Protein AF-A0A2W6Z8A0-F1 (afdb_monomer)

Foldseek 3Di:
DDDPDDPVVVVVCVVVVLADEPQAWHFPDPDPPGDIDGDVVSSVVSVCVVVVPPDPVPDDD

Solvent-accessible surface area (backbone atoms only — not comparable to full-atom values): 3888 Å² total; per-residue (Å²): 139,75,80,96,65,56,68,69,56,54,50,48,37,42,75,70,57,70,42,45,76,81,70,24,30,43,58,79,43,103,49,93,88,40,60,75,45,71,39,62,69,52,45,49,50,49,49,52,54,59,58,68,66,63,70,79,75,78,72,72,135

Mean predicted aligned error: 7.02 Å

Sequence (61 aa):
MALKVSERTLCRWRKAGLFKPGVHWRRKFPCANSPVLYHLGRCNEAMSEATARSPHLLETD

Secondary structure (DSSP, 8-state):
----S-HHHHHHHHHTTSS-BTTTEEESSSSTTSPEEE-HHHHHHHHHHHHHT-STTS---

pLDDT: mean 84.18, std 14.72, range [44.91, 95.75]

Structure (mmCIF, N/CA/C/O backbone):
data_AF-A0A2W6Z8A0-F1
#
_entry.id   AF-A0A2W6Z8A0-F1
#
loop_
_atom_site.group_PDB
_atom_site.id
_atom_site.type_symbol
_atom_site.label_atom_id
_atom_site.label_alt_id
_atom_site.label_comp_id
_atom_site.label_asy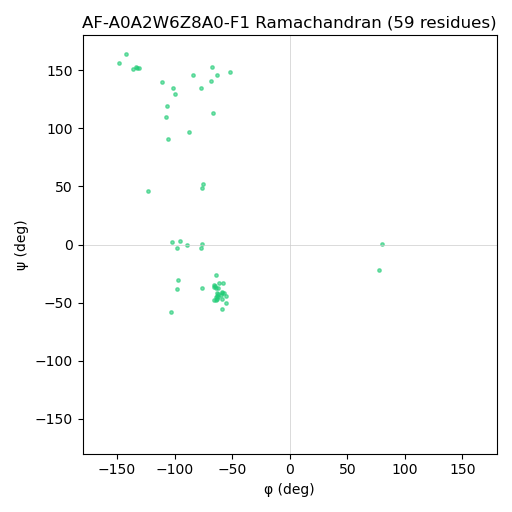m_id
_atom_site.label_entity_id
_atom_site.label_seq_id
_atom_site.pdbx_PDB_ins_code
_atom_site.Cartn_x
_atom_site.Cartn_y
_atom_site.Cartn_z
_atom_site.occupancy
_atom_site.B_iso_or_equiv
_atom_site.auth_seq_id
_atom_site.auth_comp_id
_atom_site.auth_asym_id
_atom_site.auth_atom_id
_atom_site.pdbx_PDB_model_num
ATOM 1 N N . MET A 1 1 ? -1.976 11.772 -7.545 1.00 54.66 1 MET A N 1
ATOM 2 C CA . MET A 1 1 ? -1.977 11.692 -6.064 1.00 54.66 1 MET A CA 1
ATOM 3 C C . MET A 1 1 ? -0.877 10.738 -5.625 1.00 54.66 1 MET A C 1
ATOM 5 O O . MET A 1 1 ? -0.555 9.851 -6.395 1.00 54.66 1 MET A O 1
ATOM 9 N N . ALA A 1 2 ? -0.276 10.925 -4.452 1.00 69.75 2 ALA A N 1
ATOM 10 C CA . ALA A 1 2 ? 0.733 10.025 -3.888 1.00 69.75 2 ALA A CA 1
ATOM 11 C C . ALA A 1 2 ? 0.429 9.815 -2.401 1.00 69.75 2 ALA A C 1
ATOM 13 O O . ALA A 1 2 ? -0.145 10.700 -1.763 1.00 69.75 2 ALA A O 1
ATOM 14 N N . LEU A 1 3 ? 0.800 8.657 -1.854 1.00 75.06 3 LEU A N 1
ATOM 15 C CA . LEU A 1 3 ? 0.738 8.422 -0.414 1.00 75.06 3 LEU A CA 1
ATOM 16 C C . LEU A 1 3 ? 1.769 9.351 0.244 1.00 75.06 3 LEU A C 1
ATOM 18 O O . LEU A 1 3 ? 2.964 9.200 0.006 1.00 75.06 3 LEU A O 1
ATOM 22 N N . LYS A 1 4 ? 1.320 10.342 1.023 1.00 84.38 4 LYS A N 1
ATOM 23 C CA . LYS A 1 4 ? 2.182 11.335 1.696 1.00 84.38 4 LYS A CA 1
ATOM 24 C C . LYS A 1 4 ? 2.907 10.732 2.913 1.00 84.38 4 LYS A C 1
ATOM 26 O O . LYS A 1 4 ? 2.806 11.246 4.020 1.00 84.38 4 LYS A O 1
ATOM 31 N N . VAL A 1 5 ? 3.596 9.609 2.727 1.00 86.44 5 VAL A N 1
ATOM 32 C CA . VAL A 1 5 ? 4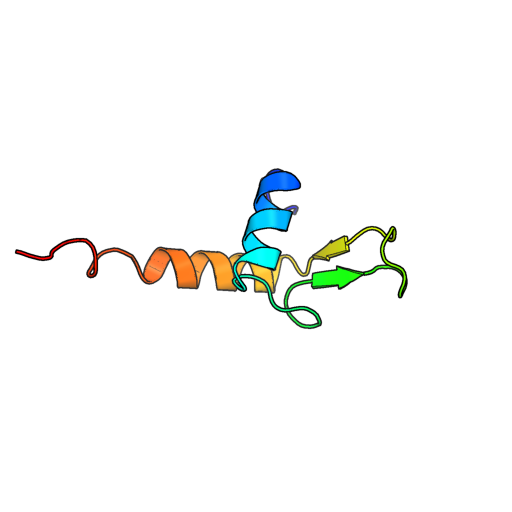.320 8.887 3.783 1.00 86.44 5 VAL A CA 1
ATOM 33 C C . VAL A 1 5 ? 5.715 8.492 3.314 1.00 86.44 5 VAL A C 1
ATOM 35 O O . VAL A 1 5 ? 5.956 8.291 2.126 1.00 86.44 5 VAL A O 1
ATOM 38 N N . SER A 1 6 ? 6.642 8.363 4.263 1.00 89.75 6 SER A N 1
ATOM 39 C CA . SER A 1 6 ? 8.019 7.963 3.963 1.00 89.75 6 SER A CA 1
ATOM 40 C C . SER A 1 6 ? 8.107 6.514 3.461 1.00 89.75 6 SER A C 1
ATOM 42 O O . SER A 1 6 ? 7.325 5.651 3.872 1.00 89.75 6 SER A O 1
ATOM 44 N N . GLU A 1 7 ? 9.126 6.200 2.654 1.00 88.38 7 GLU A N 1
ATOM 45 C CA . GLU A 1 7 ? 9.410 4.815 2.248 1.00 88.38 7 GLU A CA 1
ATOM 46 C C . GLU A 1 7 ? 9.653 3.885 3.443 1.00 88.38 7 GLU A C 1
ATOM 48 O O . GLU A 1 7 ? 9.266 2.714 3.414 1.00 88.38 7 GLU A O 1
ATOM 53 N N . ARG A 1 8 ? 10.246 4.403 4.527 1.00 92.00 8 ARG A N 1
ATOM 54 C CA . ARG A 1 8 ? 10.467 3.643 5.763 1.00 92.00 8 ARG A CA 1
ATOM 55 C C . ARG A 1 8 ? 9.142 3.207 6.388 1.00 92.00 8 ARG A C 1
ATOM 57 O O . ARG A 1 8 ? 9.018 2.054 6.804 1.00 92.00 8 ARG A O 1
ATOM 64 N N . THR A 1 9 ? 8.152 4.098 6.412 1.00 92.25 9 THR A N 1
ATOM 65 C CA . THR A 1 9 ? 6.794 3.799 6.886 1.00 92.25 9 THR A CA 1
ATOM 66 C C . THR A 1 9 ? 6.123 2.763 5.989 1.00 92.25 9 THR A C 1
ATOM 68 O O . THR A 1 9 ? 5.629 1.754 6.488 1.00 92.25 9 THR A O 1
ATOM 71 N N . LEU A 1 10 ? 6.190 2.941 4.666 1.00 91.38 10 LEU A N 1
ATOM 72 C CA . LEU A 1 10 ? 5.643 1.977 3.706 1.00 91.38 10 LEU A CA 1
ATOM 73 C C . LEU A 1 10 ? 6.283 0.588 3.858 1.00 91.38 10 LEU A C 1
A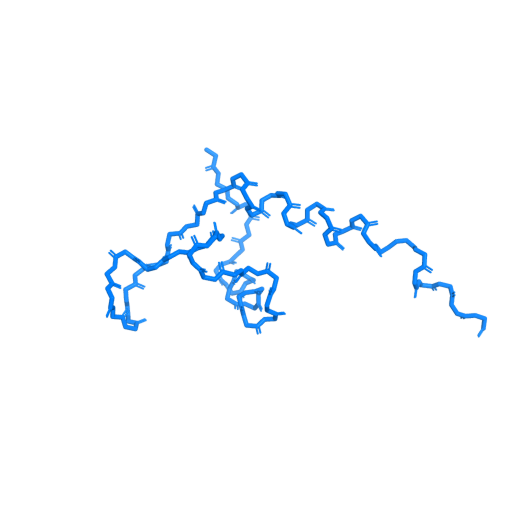TOM 75 O O . LEU A 1 10 ? 5.600 -0.434 3.816 1.00 91.38 10 LEU A O 1
ATOM 79 N N . CYS A 1 11 ? 7.597 0.528 4.081 1.00 91.75 11 CYS A N 1
ATOM 80 C CA . CYS A 1 11 ? 8.309 -0.715 4.361 1.00 91.75 11 CYS A CA 1
ATOM 81 C C . CYS A 1 11 ? 7.812 -1.376 5.654 1.00 91.75 11 CYS A C 1
ATOM 83 O O . CYS A 1 11 ? 7.537 -2.577 5.658 1.00 91.75 11 CYS A O 1
ATOM 85 N N . ARG A 1 12 ? 7.633 -0.599 6.731 1.00 93.38 12 ARG A N 1
ATOM 86 C CA . ARG A 1 12 ? 7.081 -1.097 7.998 1.00 93.38 12 ARG A CA 1
ATOM 87 C C . ARG A 1 12 ? 5.684 -1.684 7.807 1.00 93.38 12 ARG A C 1
ATOM 89 O O . ARG A 1 12 ? 5.445 -2.790 8.268 1.00 93.38 12 ARG A O 1
ATOM 96 N N . TRP A 1 13 ? 4.791 -0.999 7.100 1.00 93.50 13 TRP A N 1
ATOM 97 C CA . TRP A 1 13 ? 3.426 -1.477 6.858 1.00 93.50 13 TRP A CA 1
ATOM 98 C C . TRP A 1 13 ? 3.362 -2.738 6.000 1.00 93.50 13 TRP A C 1
ATOM 100 O O . TRP A 1 13 ? 2.538 -3.612 6.259 1.00 93.50 13 TRP A O 1
ATOM 110 N N . ARG A 1 14 ? 4.269 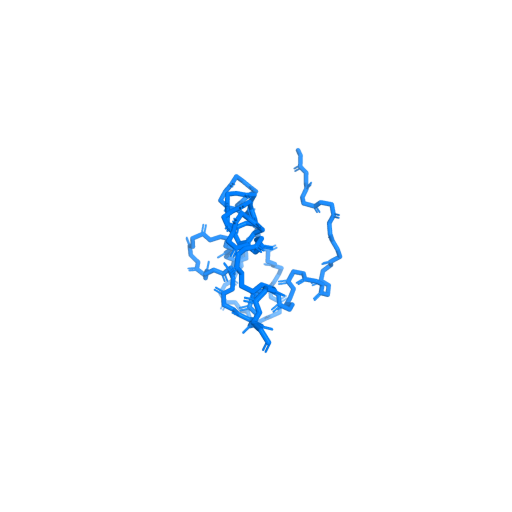-2.889 5.029 1.00 93.31 14 ARG A N 1
ATOM 111 C CA . ARG A 1 14 ? 4.421 -4.158 4.303 1.00 93.31 14 ARG A CA 1
ATOM 112 C C . ARG A 1 14 ? 4.880 -5.286 5.227 1.00 93.31 14 ARG A C 1
ATOM 114 O O . ARG A 1 14 ? 4.308 -6.367 5.177 1.00 93.31 14 ARG A O 1
ATOM 121 N N . LYS A 1 15 ? 5.878 -5.036 6.084 1.00 92.88 15 LYS A N 1
ATOM 122 C CA . LYS A 1 15 ? 6.374 -6.029 7.057 1.00 92.88 15 LYS A CA 1
ATOM 123 C C . LYS A 1 15 ? 5.329 -6.397 8.11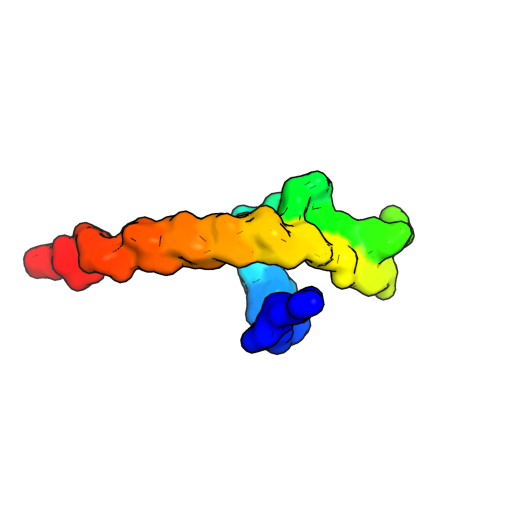4 1.00 92.88 15 LYS A C 1
ATOM 125 O O . LYS A 1 15 ? 5.258 -7.550 8.504 1.00 92.88 15 LYS A O 1
ATOM 130 N N . ALA A 1 16 ? 4.517 -5.433 8.540 1.00 92.00 16 ALA A N 1
ATOM 131 C CA . ALA A 1 16 ? 3.437 -5.627 9.503 1.00 92.00 16 ALA A CA 1
ATOM 132 C C . ALA A 1 16 ? 2.184 -6.289 8.896 1.00 92.00 16 ALA A C 1
ATOM 134 O O . ALA A 1 16 ? 1.214 -6.517 9.606 1.00 92.00 16 ALA A O 1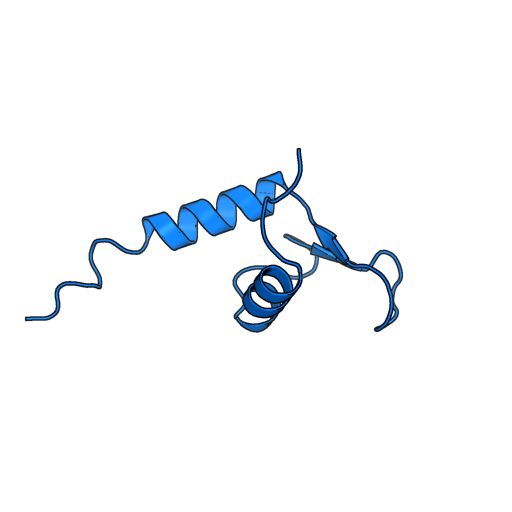
ATOM 135 N N . GLY A 1 17 ? 2.167 -6.558 7.585 1.00 92.81 17 GLY A N 1
ATOM 136 C CA . GLY A 1 17 ? 1.039 -7.206 6.912 1.00 92.81 17 GLY A CA 1
ATOM 137 C C . GLY A 1 17 ? -0.143 -6.289 6.582 1.00 92.81 17 GLY A C 1
ATOM 138 O O . GLY A 1 17 ? -1.093 -6.757 5.957 1.00 92.81 17 GLY A O 1
ATOM 139 N N . LEU A 1 18 ? -0.073 -4.990 6.907 1.00 93.62 18 LEU A N 1
ATOM 140 C CA . LEU A 1 18 ? -1.102 -4.011 6.529 1.00 93.62 18 LEU A CA 1
ATOM 141 C C . LEU A 1 18 ? -1.273 -3.958 5.003 1.00 93.62 18 LEU A C 1
ATOM 143 O O . LEU A 1 18 ? -2.387 -3.935 4.490 1.00 93.62 18 LEU A O 1
ATOM 147 N N . PHE A 1 19 ? -0.161 -3.990 4.261 1.00 95.00 19 PHE A N 1
ATOM 148 C CA . PHE A 1 19 ? -0.172 -3.999 2.798 1.00 95.00 19 PHE A CA 1
ATOM 149 C C . PHE A 1 19 ? 0.219 -5.362 2.227 1.00 95.00 19 PHE A C 1
ATOM 151 O O . PHE A 1 19 ? 1.387 -5.757 2.218 1.00 95.00 19 PHE A O 1
ATOM 158 N N . LYS A 1 20 ? -0.771 -6.045 1.652 1.00 94.88 20 LYS A N 1
ATOM 159 C CA . LYS A 1 20 ? -0.617 -7.344 0.980 1.00 94.88 20 LYS A CA 1
ATOM 160 C C . LYS A 1 20 ? 0.009 -7.221 -0.426 1.00 94.88 20 LYS A C 1
ATOM 162 O O . LYS A 1 20 ? -0.439 -6.360 -1.195 1.00 94.88 20 LYS A O 1
ATOM 167 N N . PRO A 1 21 ? 0.998 -8.069 -0.782 1.00 94.12 21 PRO A N 1
ATOM 168 C CA . PRO A 1 21 ? 1.558 -8.124 -2.134 1.00 94.12 21 PRO A CA 1
ATOM 169 C C . PRO A 1 21 ? 0.491 -8.565 -3.147 1.00 94.12 21 PRO A C 1
ATOM 171 O O . PRO A 1 21 ? -0.400 -9.340 -2.815 1.00 94.12 21 PRO A O 1
ATOM 174 N N . GLY A 1 22 ? 0.547 -8.040 -4.369 1.00 93.69 22 GLY A N 1
ATOM 175 C CA . GLY A 1 22 ? -0.438 -8.300 -5.427 1.00 93.69 22 GLY A CA 1
ATOM 176 C C . GLY A 1 22 ? -1.753 -7.524 -5.284 1.00 93.69 22 GLY A C 1
ATOM 177 O O . GLY A 1 22 ? -2.419 -7.293 -6.286 1.00 93.69 22 GLY A O 1
ATOM 178 N N . VAL A 1 23 ? -2.093 -7.057 -4.076 1.00 95.12 23 VAL A N 1
ATOM 179 C CA . VAL A 1 23 ? -3.309 -6.266 -3.807 1.00 95.12 23 VAL A CA 1
ATOM 180 C C . VAL A 1 23 ? -2.979 -4.784 -3.643 1.00 95.12 23 VAL A C 1
ATOM 182 O O . VAL A 1 23 ? -3.476 -3.934 -4.375 1.00 95.12 23 VAL A O 1
ATOM 185 N N . HIS A 1 24 ? -2.113 -4.471 -2.679 1.00 95.75 24 HIS A N 1
ATOM 186 C CA . HIS A 1 24 ? -1.772 -3.094 -2.313 1.00 95.75 24 HIS A CA 1
ATOM 187 C C . HIS A 1 24 ? -0.482 -2.638 -2.980 1.00 95.75 24 HIS A C 1
ATOM 189 O O . HIS A 1 24 ? -0.295 -1.456 -3.260 1.00 95.75 24 HIS A O 1
ATOM 195 N N . TRP A 1 25 ? 0.432 -3.574 -3.227 1.00 94.56 25 TRP A N 1
ATOM 196 C CA . TRP A 1 25 ? 1.714 -3.275 -3.837 1.00 94.56 25 TRP A CA 1
ATOM 197 C C . TRP A 1 25 ? 2.220 -4.433 -4.681 1.00 94.56 25 TRP A C 1
ATOM 199 O O . TRP A 1 25 ? 1.893 -5.597 -4.450 1.00 94.56 25 TRP A O 1
ATOM 209 N N . ARG A 1 26 ? 3.081 -4.109 -5.638 1.00 94.38 26 ARG A N 1
ATOM 210 C CA . ARG A 1 26 ? 3.850 -5.079 -6.417 1.00 94.38 26 ARG A CA 1
ATOM 211 C C . ARG A 1 26 ? 5.245 -4.542 -6.680 1.00 94.38 26 ARG A C 1
ATOM 213 O O . ARG A 1 26 ? 5.491 -3.346 -6.552 1.00 94.38 26 ARG A O 1
ATOM 220 N N . ARG A 1 27 ? 6.164 -5.414 -7.076 1.00 93.50 27 ARG A N 1
ATOM 221 C CA . ARG A 1 27 ? 7.455 -4.968 -7.604 1.00 93.50 27 ARG A CA 1
ATOM 222 C C . ARG A 1 27 ? 7.316 -4.643 -9.083 1.00 93.50 27 ARG A C 1
ATOM 224 O O . ARG A 1 27 ? 6.537 -5.294 -9.775 1.00 93.50 27 ARG A O 1
ATOM 231 N N . LYS A 1 28 ? 8.057 -3.640 -9.557 1.00 91.75 28 LYS A N 1
ATOM 232 C CA . LYS A 1 28 ? 8.102 -3.316 -10.991 1.00 91.75 28 LYS A CA 1
ATOM 233 C C . LYS A 1 28 ? 8.682 -4.485 -11.796 1.00 91.75 28 LYS A C 1
ATOM 235 O O . LYS A 1 28 ? 8.191 -4.784 -12.875 1.00 91.75 28 LYS A O 1
ATOM 240 N N . PHE A 1 29 ? 9.676 -5.161 -11.227 1.00 92.00 29 PHE A N 1
ATOM 241 C CA . PHE A 1 29 ? 10.316 -6.360 -11.758 1.00 92.00 29 PHE A CA 1
ATOM 242 C C . PHE A 1 29 ? 10.385 -7.443 -10.671 1.00 92.00 29 PHE A C 1
ATOM 244 O O . PHE A 1 29 ? 10.467 -7.101 -9.487 1.00 92.00 29 PHE A O 1
ATOM 251 N N . PRO A 1 30 ? 10.388 -8.739 -11.030 1.00 85.50 30 PRO A N 1
ATOM 252 C CA . PRO A 1 30 ?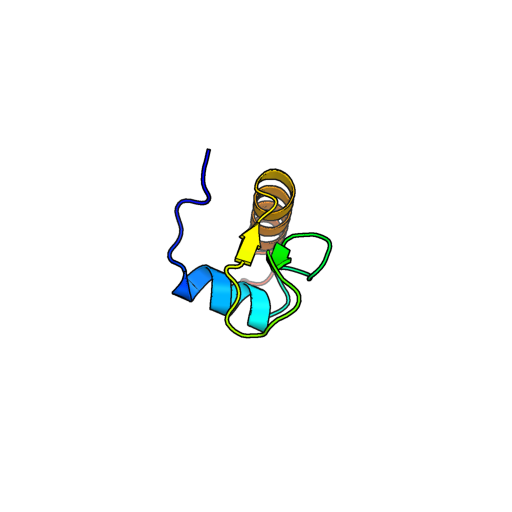 10.433 -9.851 -10.078 1.00 85.50 30 PRO A CA 1
ATOM 253 C C . PRO A 1 30 ? 11.839 -10.055 -9.476 1.00 85.50 30 PRO A C 1
ATOM 255 O O . PRO A 1 30 ? 12.360 -11.162 -9.442 1.00 85.50 30 PRO A O 1
ATOM 258 N N . CYS A 1 31 ? 12.479 -8.986 -8.994 1.00 88.81 31 CYS A N 1
ATOM 259 C CA . CYS A 1 31 ? 13.770 -9.034 -8.311 1.00 88.81 31 CYS A CA 1
ATOM 260 C C . CYS A 1 31 ? 13.744 -8.215 -7.011 1.00 88.81 31 CYS A C 1
ATOM 262 O O . CYS A 1 31 ? 12.992 -7.245 -6.873 1.00 88.81 31 CYS A O 1
ATOM 264 N N . ALA A 1 32 ? 14.567 -8.604 -6.033 1.00 83.12 32 ALA A N 1
ATOM 265 C CA . ALA A 1 32 ? 14.541 -8.035 -4.682 1.00 83.12 32 ALA A CA 1
ATOM 266 C C . ALA A 1 32 ? 14.838 -6.523 -4.643 1.00 83.12 32 ALA A C 1
ATOM 268 O O . ALA A 1 32 ? 14.232 -5.799 -3.848 1.00 83.12 32 ALA A O 1
ATOM 269 N N . ASN A 1 33 ? 15.697 -6.055 -5.550 1.00 86.38 33 ASN A N 1
ATOM 270 C CA . ASN A 1 33 ? 16.148 -4.663 -5.632 1.00 86.38 33 ASN A CA 1
ATOM 271 C C . ASN A 1 33 ? 15.244 -3.789 -6.513 1.00 86.38 33 ASN A C 1
ATOM 273 O O . ASN A 1 33 ? 15.495 -2.598 -6.673 1.00 86.38 33 ASN A O 1
ATOM 277 N N . SER A 1 34 ? 14.189 -4.362 -7.100 1.00 90.38 34 SER A N 1
ATOM 278 C CA . SER A 1 34 ? 13.260 -3.599 -7.926 1.00 90.38 34 SER A CA 1
ATOM 279 C C . SER A 1 34 ? 12.439 -2.609 -7.090 1.00 90.38 34 SER A C 1
ATOM 281 O O . SER A 1 34 ? 11.948 -2.997 -6.018 1.00 90.38 34 SER A O 1
ATOM 283 N N . PRO A 1 35 ? 12.198 -1.387 -7.607 1.00 90.00 35 PRO A N 1
ATOM 284 C CA . PRO A 1 35 ? 11.249 -0.449 -7.026 1.00 90.00 35 PRO A CA 1
ATOM 285 C C . PRO A 1 35 ? 9.870 -1.071 -6.792 1.00 90.00 35 PRO A C 1
ATOM 287 O O . PRO A 1 35 ? 9.402 -1.941 -7.538 1.00 90.00 35 PRO A O 1
ATOM 290 N N . VAL A 1 36 ? 9.200 -0.588 -5.750 1.00 92.38 36 VAL A N 1
ATOM 291 C CA . VAL A 1 36 ? 7.861 -1.033 -5.363 1.00 92.38 36 VAL A CA 1
ATOM 292 C C . VAL A 1 36 ? 6.830 -0.041 -5.878 1.00 92.38 36 VAL A C 1
ATOM 294 O O . VAL A 1 36 ? 6.942 1.159 -5.655 1.00 92.38 36 VAL A O 1
ATOM 297 N N . LEU A 1 37 ? 5.809 -0.559 -6.549 1.00 92.94 37 LEU A N 1
ATOM 298 C CA . LEU A 1 37 ? 4.658 0.197 -7.016 1.00 92.94 37 LEU A CA 1
ATOM 299 C C . LEU A 1 37 ? 3.485 -0.048 -6.070 1.00 92.94 37 LEU A C 1
ATOM 301 O O . LEU A 1 37 ? 3.207 -1.197 -5.722 1.00 92.94 37 LEU A O 1
ATOM 305 N N . TYR A 1 38 ? 2.790 1.022 -5.693 1.00 93.25 38 TYR A N 1
ATOM 306 C CA . TYR A 1 38 ? 1.641 0.977 -4.791 1.00 93.25 38 TYR A CA 1
ATOM 307 C C . TYR A 1 38 ? 0.350 1.297 -5.534 1.00 93.25 38 TYR A C 1
ATOM 309 O O . TYR A 1 38 ? 0.300 2.218 -6.351 1.00 93.25 38 TYR A O 1
ATOM 317 N N . HIS A 1 39 ? -0.711 0.569 -5.202 1.00 94.56 39 HIS A N 1
ATOM 318 C CA . HIS A 1 39 ? -2.056 0.891 -5.641 1.00 94.56 39 HIS A CA 1
ATOM 319 C C . HIS A 1 39 ? -2.688 1.866 -4.645 1.00 94.56 39 HIS A C 1
ATOM 321 O O . HIS A 1 39 ? -3.245 1.469 -3.624 1.00 94.56 39 HIS A O 1
ATOM 327 N N . LEU A 1 40 ? -2.635 3.157 -4.964 1.00 92.44 40 LEU A N 1
ATOM 328 C CA . LEU A 1 40 ? -2.974 4.237 -4.031 1.00 92.44 40 LEU A CA 1
ATOM 329 C C . LEU A 1 40 ? -4.377 4.120 -3.416 1.00 92.44 40 LEU A C 1
ATOM 331 O O . LEU A 1 40 ? -4.503 4.277 -2.208 1.00 92.44 40 LEU A O 1
ATOM 335 N N . GLY A 1 41 ? -5.403 3.799 -4.217 1.00 93.00 41 GLY A N 1
ATOM 336 C CA . GLY A 1 41 ? -6.780 3.627 -3.724 1.00 93.00 41 GLY A CA 1
ATOM 337 C C . GLY A 1 41 ? -6.890 2.539 -2.652 1.00 93.00 41 GLY A C 1
ATOM 338 O O . GLY A 1 41 ? -7.263 2.824 -1.521 1.00 93.00 41 GLY A O 1
ATOM 339 N N . ARG A 1 42 ? -6.431 1.322 -2.970 1.00 94.31 42 ARG A N 1
ATOM 340 C CA . ARG A 1 42 ? -6.363 0.194 -2.029 1.00 94.31 42 ARG A CA 1
ATOM 341 C C . ARG A 1 42 ? -5.541 0.501 -0.781 1.00 94.31 42 ARG A C 1
ATOM 343 O O . ARG A 1 42 ? -5.924 0.121 0.316 1.00 94.31 42 ARG A O 1
ATOM 350 N N . CYS A 1 43 ? -4.403 1.179 -0.929 1.00 93.56 43 CYS A N 1
ATOM 351 C CA . CYS A 1 43 ? -3.598 1.588 0.220 1.00 93.56 43 CYS A CA 1
ATOM 352 C C . CYS A 1 43 ? -4.347 2.576 1.123 1.00 93.56 43 CYS A C 1
ATOM 354 O O . CYS A 1 43 ? -4.275 2.432 2.338 1.00 93.56 43 CYS A O 1
ATOM 356 N N . ASN A 1 44 ? -5.065 3.547 0.551 1.00 91.62 44 ASN A N 1
ATOM 357 C CA . ASN A 1 44 ? -5.901 4.469 1.3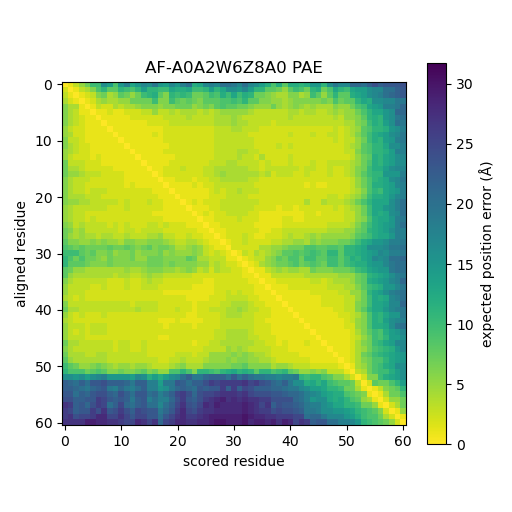19 1.00 91.62 44 ASN A CA 1
ATOM 358 C C . ASN A 1 44 ? -7.028 3.732 2.046 1.00 91.62 44 ASN A C 1
ATOM 360 O O . ASN A 1 44 ? -7.183 3.942 3.241 1.00 91.62 44 ASN A O 1
ATOM 364 N N . GLU A 1 45 ? -7.743 2.831 1.367 1.00 92.00 45 GLU A N 1
ATOM 365 C CA . GLU A 1 45 ? -8.791 1.993 1.972 1.00 92.00 45 GLU A CA 1
ATOM 366 C C . GLU A 1 45 ? -8.254 1.200 3.172 1.00 92.00 45 GLU A C 1
ATOM 368 O O . GLU A 1 45 ? -8.811 1.281 4.263 1.00 92.00 45 GLU A O 1
ATOM 373 N N . ALA A 1 46 ? -7.128 0.501 3.003 1.00 91.81 46 ALA A N 1
ATOM 374 C CA . ALA A 1 46 ? -6.520 -0.293 4.069 1.00 91.81 46 ALA A CA 1
ATOM 375 C C . ALA A 1 46 ? -6.049 0.561 5.258 1.00 91.81 46 ALA A C 1
ATOM 377 O O . ALA A 1 46 ? -6.175 0.142 6.407 1.00 91.81 46 ALA A O 1
ATOM 378 N N . MET A 1 47 ? -5.513 1.761 5.002 1.00 89.75 47 MET A N 1
ATOM 379 C CA . MET A 1 47 ? -5.165 2.702 6.072 1.00 89.75 47 MET A CA 1
ATOM 380 C C . MET A 1 47 ? -6.415 3.186 6.804 1.00 89.75 47 MET A C 1
ATOM 382 O O . MET A 1 47 ? -6.442 3.153 8.030 1.00 89.75 47 MET A O 1
ATOM 386 N N . SER A 1 48 ? -7.451 3.592 6.068 1.00 89.56 48 SER A N 1
ATOM 387 C CA . SER A 1 48 ? -8.720 4.033 6.644 1.00 89.56 48 SER A CA 1
ATOM 388 C C . SER A 1 48 ? -9.369 2.938 7.487 1.00 89.56 48 SER A C 1
ATOM 390 O O . SER A 1 48 ? -9.789 3.228 8.599 1.00 89.56 48 SER A O 1
ATOM 392 N N . GLU A 1 49 ? -9.391 1.684 7.025 1.00 88.88 49 GLU A N 1
ATOM 393 C CA . GLU A 1 49 ? -9.913 0.547 7.797 1.00 88.88 49 GLU A CA 1
ATOM 394 C C . GLU A 1 49 ? -9.091 0.302 9.072 1.00 88.88 49 GLU A C 1
ATOM 396 O O . GLU A 1 49 ? -9.653 0.120 10.153 1.00 88.88 49 GLU A O 1
ATOM 401 N N . ALA A 1 50 ? -7.759 0.334 8.970 1.00 85.19 50 ALA A N 1
ATOM 402 C CA . ALA A 1 50 ? -6.877 0.133 10.116 1.00 85.19 50 ALA A CA 1
ATOM 403 C C . ALA A 1 50 ? -7.001 1.250 11.162 1.00 85.19 50 ALA A C 1
ATOM 405 O O . ALA A 1 50 ? -6.932 0.974 12.355 1.00 85.19 50 ALA A O 1
ATOM 406 N N . THR A 1 51 ? -7.201 2.500 10.737 1.00 81.62 51 THR A N 1
ATOM 407 C CA . THR A 1 51 ? -7.434 3.631 11.646 1.00 81.62 51 THR A CA 1
ATOM 408 C C . THR A 1 51 ? -8.854 3.623 12.217 1.00 81.62 51 THR A C 1
ATOM 410 O O . THR A 1 51 ? -9.034 3.912 13.396 1.00 81.62 51 THR A O 1
ATOM 413 N N . ALA A 1 52 ? -9.857 3.234 11.425 1.00 77.50 52 ALA A N 1
ATOM 414 C CA . ALA A 1 52 ? -11.241 3.102 11.881 1.00 77.50 52 ALA A CA 1
ATOM 415 C C . ALA A 1 52 ? -11.412 2.010 12.951 1.00 77.50 52 ALA A C 1
ATOM 417 O O . ALA A 1 52 ? -12.312 2.103 13.781 1.00 77.50 52 ALA A O 1
ATOM 418 N N . ARG A 1 53 ? -10.533 0.999 12.975 1.00 58.84 53 ARG A N 1
ATOM 419 C CA . ARG A 1 53 ? -10.531 -0.067 13.991 1.00 58.84 53 ARG A CA 1
ATOM 420 C C . ARG A 1 53 ? -9.964 0.324 15.366 1.00 58.84 53 ARG A C 1
ATOM 422 O O . ARG A 1 53 ? -9.979 -0.525 16.251 1.00 58.84 53 ARG A O 1
ATOM 429 N N . SER A 1 54 ? -9.521 1.566 15.585 1.00 54.94 54 SER A N 1
ATOM 430 C CA . SER A 1 54 ? -8.830 1.959 16.830 1.00 54.94 54 SER A CA 1
ATOM 431 C C . SER A 1 54 ? -9.436 3.121 17.646 1.00 54.94 54 SER A C 1
ATOM 433 O O . SER A 1 54 ? -8.673 3.967 18.110 1.00 54.94 54 SER A O 1
ATOM 435 N N . PRO A 1 55 ? -10.760 3.175 17.893 1.00 53.69 55 PRO A N 1
ATOM 436 C CA . PRO A 1 55 ? -11.262 3.880 19.086 1.00 53.69 55 PRO A CA 1
ATOM 437 C C . PRO A 1 55 ? -11.572 2.956 20.275 1.00 53.69 55 PRO A C 1
ATOM 439 O O . PRO A 1 55 ? -11.285 3.310 21.409 1.00 53.69 55 PRO A O 1
ATOM 442 N N . HIS A 1 56 ? -12.114 1.757 20.037 1.00 51.62 56 HIS A N 1
ATOM 443 C CA . HIS A 1 56 ? -12.730 0.934 21.097 1.00 51.62 56 HIS A CA 1
ATOM 444 C C . HIS A 1 56 ? -11.820 -0.135 21.730 1.00 51.62 56 HIS A C 1
ATOM 446 O O . HIS A 1 56 ? -12.275 -0.900 22.568 1.00 51.62 56 HIS A O 1
ATOM 452 N N . LEU A 1 57 ? -10.546 -0.218 21.334 1.00 52.62 57 LEU A N 1
ATOM 453 C CA . LEU A 1 57 ? -9.555 -1.128 21.942 1.00 52.62 57 LEU A CA 1
ATOM 454 C C . LEU A 1 57 ? -8.597 -0.413 22.912 1.00 52.62 57 LEU A C 1
ATOM 456 O O . LEU A 1 57 ? -7.673 -1.039 23.422 1.00 52.62 57 LEU A O 1
ATOM 460 N N . LEU A 1 58 ? -8.778 0.895 23.125 1.00 54.38 58 LEU A N 1
ATOM 461 C CA . LEU A 1 58 ? -7.952 1.711 24.023 1.00 54.38 58 LEU A CA 1
ATOM 462 C C . LEU A 1 58 ? -8.578 1.908 25.413 1.00 54.38 58 LEU A C 1
ATOM 464 O O . LEU A 1 58 ? -7.930 2.485 26.278 1.00 54.38 58 LEU A O 1
ATOM 468 N N . GLU A 1 59 ? -9.791 1.401 25.637 1.00 51.16 59 GLU A N 1
ATOM 469 C CA . GLU A 1 59 ? -10.397 1.287 26.963 1.00 51.16 59 GLU A CA 1
ATOM 470 C C . GLU A 1 59 ? -10.364 -0.187 27.377 1.00 51.16 59 GLU A C 1
ATOM 472 O O . GLU A 1 59 ? -11.248 -0.976 27.052 1.00 51.16 59 GLU A O 1
ATOM 477 N N . THR A 1 60 ? -9.285 -0.580 28.045 1.00 52.00 60 THR A N 1
ATOM 478 C CA . THR A 1 60 ? -9.319 -1.698 28.989 1.00 52.00 60 THR A CA 1
ATOM 479 C C . THR A 1 60 ? -9.242 -1.075 30.375 1.00 52.00 60 THR A C 1
ATOM 481 O O . THR A 1 60 ? -8.272 -0.3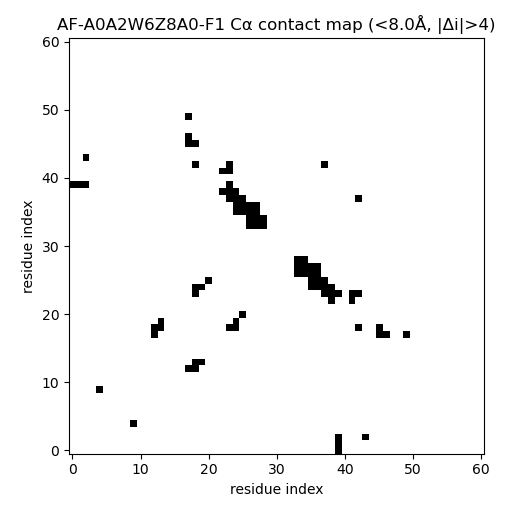56 30.626 1.00 52.00 60 THR A O 1
ATOM 484 N N . ASP A 1 61 ? -10.284 -1.309 31.180 1.00 44.91 61 ASP A N 1
ATOM 485 C CA . ASP A 1 61 ? -10.407 -0.969 32.610 1.00 44.91 61 ASP A CA 1
ATOM 486 C C . ASP A 1 61 ? -9.105 -1.126 33.417 1.00 44.91 61 ASP A C 1
ATOM 488 O O . ASP A 1 61 ? -8.380 -2.131 33.202 1.00 44.91 61 ASP A O 1
#

Radius of gyration: 13.72 Å; Cα contacts (8 Å, |Δi|>4): 43; chains: 1; bounding box: 29×22×44 Å